Protein AF-A0A8T5U947-F1 (afdb_monomer_lite)

pLDDT: mean 89.53, std 10.46, range [55.31, 98.31]

Radius of gyration: 14.15 Å; chains: 1; bounding box: 41×26×22 Å

Sequence (59 aa):
MDEKGCVSKTLVECDVEKIMENYDWDAFGWHRVTFIGDWKEDFINGAKILGLKVVEDDK

Structure (mmCIF, N/CA/C/O backbone):
data_AF-A0A8T5U947-F1
#
_entry.id   AF-A0A8T5U947-F1
#
loop_
_atom_site.group_PDB
_atom_site.id
_atom_site.type_symbol
_atom_site.label_atom_id
_atom_site.label_alt_id
_atom_site.label_comp_id
_atom_site.label_asym_id
_atom_site.label_entity_id
_atom_site.label_seq_id
_atom_site.pdbx_PDB_ins_code
_atom_site.Cartn_x
_atom_site.Cartn_y
_atom_site.Cartn_z
_atom_site.occupancy
_atom_site.B_iso_or_equiv
_atom_site.auth_seq_id
_atom_site.auth_comp_id
_atom_site.auth_asym_id
_atom_site.auth_atom_id
_atom_site.pdbx_PDB_model_num
ATOM 1 N N . MET A 1 1 ? 21.822 3.482 -9.992 1.00 55.31 1 MET A N 1
ATOM 2 C CA . MET A 1 1 ? 21.849 4.762 -9.253 1.00 55.31 1 MET A CA 1
ATO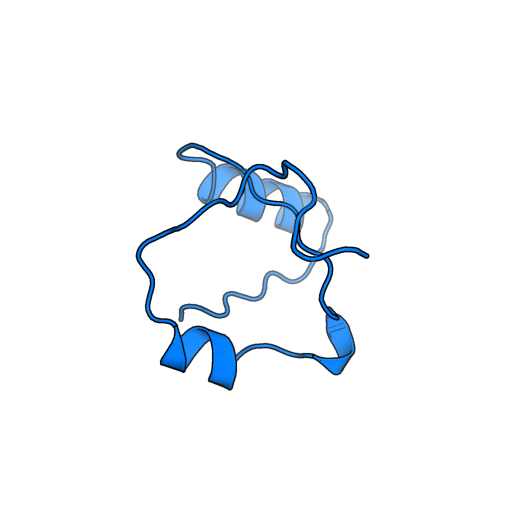M 3 C C . MET A 1 1 ? 22.956 4.667 -8.220 1.00 55.31 1 MET A C 1
ATOM 5 O O . MET A 1 1 ? 23.132 3.587 -7.679 1.00 55.31 1 MET A O 1
ATOM 9 N N . ASP A 1 2 ? 23.736 5.729 -8.021 1.00 62.62 2 ASP A N 1
ATOM 10 C CA . ASP A 1 2 ? 24.827 5.745 -7.038 1.00 62.62 2 ASP A CA 1
ATOM 11 C C . ASP A 1 2 ? 24.244 5.675 -5.614 1.00 62.62 2 ASP A C 1
ATOM 13 O O . ASP A 1 2 ? 23.396 6.495 -5.256 1.00 62.62 2 ASP A O 1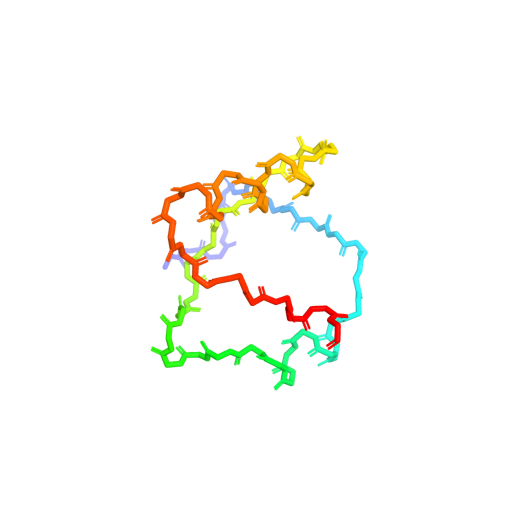
ATOM 17 N N . GLU A 1 3 ? 24.680 4.705 -4.805 1.00 59.84 3 GLU A N 1
ATOM 18 C CA . GLU A 1 3 ? 24.273 4.558 -3.397 1.00 59.84 3 GLU A CA 1
ATOM 19 C C . GLU A 1 3 ? 24.631 5.791 -2.543 1.00 59.84 3 GLU A C 1
ATOM 21 O O . GLU A 1 3 ? 24.086 5.965 -1.452 1.00 59.84 3 GLU A O 1
ATOM 26 N N . LYS A 1 4 ? 25.515 6.664 -3.053 1.00 58.84 4 LYS A N 1
ATOM 27 C CA . LYS A 1 4 ? 25.946 7.930 -2.440 1.00 58.84 4 LYS A CA 1
ATOM 28 C C . LYS A 1 4 ? 25.067 9.135 -2.783 1.00 58.84 4 LYS A C 1
ATOM 30 O O . LYS A 1 4 ? 25.383 10.249 -2.366 1.00 58.84 4 LYS A O 1
ATOM 35 N N . GLY A 1 5 ? 23.990 8.960 -3.547 1.00 60.59 5 GLY A N 1
ATOM 36 C CA . GLY A 1 5 ? 23.043 10.047 -3.785 1.00 60.59 5 GLY A CA 1
ATOM 37 C C . GLY A 1 5 ? 22.403 10.513 -2.472 1.00 60.59 5 GLY A C 1
ATOM 38 O O . GLY A 1 5 ? 21.921 9.689 -1.696 1.00 60.59 5 GLY A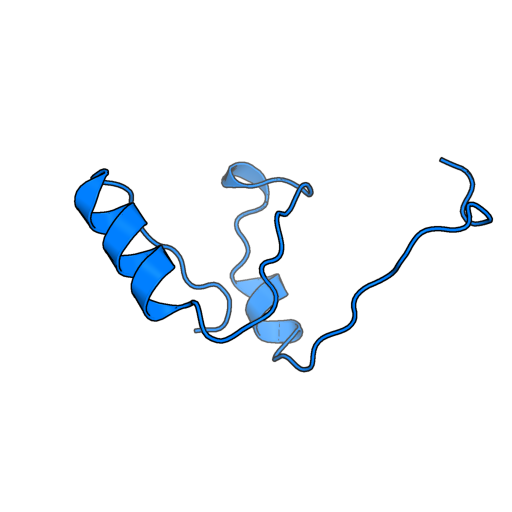 O 1
ATOM 39 N N . CYS A 1 6 ? 22.371 11.825 -2.217 1.00 70.81 6 CYS A N 1
ATOM 40 C CA . CYS A 1 6 ? 21.596 12.400 -1.113 1.00 70.81 6 CYS A CA 1
ATOM 41 C C . CYS A 1 6 ? 20.100 12.191 -1.37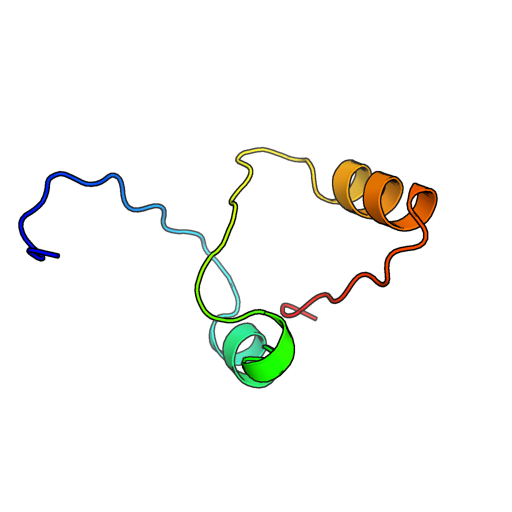6 1.00 70.81 6 CYS A C 1
ATOM 43 O O . CYS A 1 6 ? 19.446 13.031 -1.991 1.00 70.81 6 CYS A O 1
ATOM 45 N N . VAL A 1 7 ? 19.565 11.058 -0.929 1.00 77.31 7 VAL A N 1
ATOM 46 C CA . VAL A 1 7 ? 18.139 10.738 -1.000 1.00 77.31 7 VAL A CA 1
ATOM 47 C C . VAL A 1 7 ? 17.574 10.590 0.403 1.00 77.31 7 VAL A C 1
ATOM 49 O O . VAL A 1 7 ? 18.192 9.980 1.278 1.00 77.31 7 VAL A O 1
ATOM 52 N N . SER A 1 8 ? 16.383 11.142 0.616 1.00 82.25 8 SER A N 1
ATOM 53 C CA . SER A 1 8 ? 15.627 10.912 1.842 1.00 82.25 8 SER A CA 1
ATOM 54 C C . SER A 1 8 ? 15.214 9.445 1.900 1.00 82.25 8 SER A C 1
ATOM 56 O O . SER A 1 8 ? 14.552 8.947 0.990 1.00 82.25 8 SER A O 1
ATOM 58 N N . LYS A 1 9 ? 15.615 8.751 2.967 1.00 83.12 9 LYS A N 1
ATOM 59 C CA . LYS A 1 9 ? 15.192 7.379 3.254 1.00 83.12 9 LYS A CA 1
ATOM 60 C C . LYS A 1 9 ? 14.190 7.419 4.399 1.00 83.12 9 LYS A C 1
ATOM 62 O O . LYS A 1 9 ? 14.499 7.954 5.461 1.00 83.12 9 LYS A O 1
ATOM 67 N N . THR A 1 10 ? 13.006 6.861 4.181 1.00 85.44 10 THR A N 1
ATOM 68 C CA . THR A 1 10 ? 11.978 6.728 5.218 1.00 85.44 10 THR A CA 1
ATOM 69 C C . THR A 1 10 ? 12.099 5.356 5.863 1.00 85.44 10 THR A C 1
ATOM 71 O O . THR A 1 10 ? 12.168 4.350 5.159 1.00 85.44 10 THR A O 1
ATOM 74 N N . LEU A 1 11 ? 12.134 5.321 7.194 1.00 88.56 11 LEU A N 1
ATOM 75 C CA . LEU A 1 11 ? 12.085 4.095 7.985 1.00 88.56 11 LEU A CA 1
ATOM 76 C C . LEU A 1 11 ? 10.792 4.097 8.798 1.00 88.56 11 LEU A C 1
ATOM 78 O O . LEU A 1 11 ? 10.388 5.141 9.310 1.00 88.56 11 LEU A O 1
ATOM 82 N N . VAL A 1 12 ? 10.163 2.932 8.904 1.00 88.75 12 VAL A N 1
ATOM 83 C CA . VAL A 1 12 ? 8.927 2.717 9.661 1.00 88.75 12 VAL A CA 1
ATOM 84 C C . VAL A 1 12 ? 9.057 1.434 10.472 1.00 88.75 12 VAL A C 1
ATOM 86 O O . VAL A 1 12 ? 9.682 0.474 10.021 1.00 88.75 12 VAL A O 1
ATOM 89 N N . GLU A 1 13 ? 8.488 1.426 11.672 1.00 92.56 13 GLU A N 1
ATOM 90 C CA . GLU A 1 13 ? 8.336 0.206 12.462 1.00 92.56 13 GLU A CA 1
ATOM 91 C C . GLU A 1 13 ? 7.197 -0.631 11.869 1.00 92.56 13 GLU A C 1
ATOM 93 O O . GLU A 1 13 ? 6.109 -0.112 11.619 1.00 92.56 13 GLU A O 1
ATOM 98 N N . CYS A 1 14 ? 7.466 -1.905 11.584 1.00 91.44 14 CYS A N 1
ATOM 99 C CA . CYS A 1 14 ? 6.507 -2.833 10.990 1.00 91.44 14 CYS A CA 1
ATOM 100 C C . CYS A 1 14 ? 6.951 -4.290 11.189 1.00 91.44 14 CYS A C 1
ATOM 102 O O . CYS A 1 14 ? 8.114 -4.556 11.503 1.00 91.44 14 CYS A O 1
ATOM 104 N N . ASP A 1 15 ? 6.027 -5.226 10.970 1.00 95.38 15 ASP A N 1
ATOM 105 C CA . ASP A 1 15 ? 6.322 -6.658 10.886 1.00 95.38 15 ASP A CA 1
ATOM 106 C C . ASP A 1 15 ? 6.863 -6.992 9.486 1.00 95.38 15 ASP A C 1
ATOM 108 O O . ASP A 1 15 ? 6.123 -7.293 8.548 1.00 95.38 15 ASP A O 1
ATOM 112 N N . VAL A 1 16 ? 8.180 -6.840 9.326 1.00 94.19 16 VAL A N 1
ATOM 113 C CA . VAL A 1 16 ? 8.855 -6.992 8.029 1.00 94.19 16 VAL A CA 1
ATOM 114 C C . VAL A 1 16 ? 8.752 -8.420 7.497 1.00 94.19 16 VAL A C 1
ATOM 116 O O . VAL A 1 16 ? 8.614 -8.594 6.290 1.00 94.19 16 VAL A O 1
ATOM 119 N N . GLU A 1 17 ? 8.827 -9.427 8.369 1.00 94.75 17 GLU A N 1
ATOM 120 C CA . GLU A 1 17 ? 8.769 -10.839 7.972 1.00 94.75 17 GLU A CA 1
ATOM 121 C C . GLU A 1 17 ? 7.444 -11.129 7.272 1.00 94.75 17 GLU A C 1
ATOM 123 O O . GLU A 1 17 ? 7.425 -11.566 6.121 1.00 94.75 17 GLU A O 1
ATOM 128 N N . LYS A 1 18 ? 6.344 -10.729 7.906 1.00 95.75 18 LYS A N 1
ATOM 129 C CA . LYS A 1 18 ? 5.000 -10.921 7.379 1.00 95.75 18 LYS A CA 1
ATOM 130 C C . LYS A 1 18 ? 4.740 -10.184 6.066 1.00 95.75 18 LYS A C 1
ATOM 132 O O . LYS A 1 18 ? 4.190 -10.765 5.133 1.00 95.75 18 LYS A O 1
ATOM 137 N N . ILE A 1 19 ? 5.196 -8.932 5.961 1.00 94.38 19 ILE A N 1
ATOM 138 C CA . ILE A 1 19 ? 5.103 -8.164 4.710 1.00 94.38 19 ILE A CA 1
ATOM 139 C C . ILE A 1 19 ? 5.831 -8.905 3.588 1.00 94.38 19 ILE A C 1
ATOM 141 O O . ILE A 1 19 ? 5.288 -9.052 2.499 1.00 94.38 19 ILE A O 1
ATOM 145 N N . MET A 1 20 ? 7.045 -9.400 3.840 1.00 92.62 20 MET A N 1
ATOM 146 C CA . MET A 1 20 ? 7.840 -10.089 2.821 1.00 92.62 20 MET A CA 1
ATOM 147 C C . MET A 1 20 ? 7.228 -11.424 2.378 1.00 92.62 20 MET A C 1
ATOM 149 O O . MET A 1 20 ? 7.380 -11.783 1.211 1.00 92.62 20 MET A O 1
ATOM 153 N N . GLU A 1 21 ? 6.540 -12.141 3.269 1.00 94.75 21 GLU A N 1
ATOM 154 C CA . GLU A 1 21 ? 5.824 -13.383 2.945 1.00 94.75 21 GLU A CA 1
ATOM 155 C C . GLU A 1 21 ? 4.552 -13.136 2.124 1.00 94.75 21 GLU A C 1
ATOM 157 O O . GLU A 1 21 ? 4.255 -13.891 1.197 1.00 94.75 21 GLU A O 1
ATOM 162 N N . ASN A 1 22 ? 3.814 -12.071 2.444 1.00 95.12 22 ASN A N 1
ATOM 163 C CA . ASN A 1 22 ? 2.529 -11.756 1.820 1.00 95.12 22 ASN A CA 1
ATOM 164 C C . ASN A 1 22 ? 2.647 -10.932 0.526 1.00 95.12 22 ASN A C 1
ATOM 166 O O . ASN A 1 22 ? 1.671 -10.828 -0.224 1.00 95.12 22 ASN A O 1
ATOM 170 N N . TYR A 1 23 ? 3.797 -10.303 0.268 1.00 94.44 23 TYR A N 1
ATOM 171 C CA . TYR A 1 23 ? 3.951 -9.385 -0.857 1.00 94.44 23 TYR A CA 1
ATOM 172 C C . TYR A 1 23 ? 3.953 -10.102 -2.214 1.00 94.44 23 TYR A C 1
ATOM 174 O O . TYR A 1 23 ? 4.848 -10.888 -2.532 1.00 94.44 23 TYR A O 1
ATOM 182 N N . ASP A 1 24 ? 2.978 -9.767 -3.061 1.00 94.44 24 ASP A N 1
ATOM 183 C CA . ASP A 1 24 ? 2.891 -10.264 -4.436 1.00 94.44 24 ASP A CA 1
ATOM 184 C C . ASP A 1 24 ? 3.819 -9.462 -5.367 1.00 94.44 24 ASP A C 1
ATOM 186 O O . ASP A 1 24 ? 3.469 -8.404 -5.905 1.00 94.44 24 ASP A O 1
ATOM 190 N N . TRP A 1 25 ? 5.038 -9.974 -5.543 1.00 92.88 25 TRP A N 1
ATOM 191 C CA . TRP A 1 25 ? 6.064 -9.357 -6.386 1.00 92.88 25 TRP A CA 1
ATOM 192 C C . TRP A 1 25 ? 5.682 -9.282 -7.865 1.00 92.88 25 TRP A C 1
ATOM 194 O O . TRP A 1 25 ? 6.092 -8.332 -8.538 1.00 92.88 25 TRP A O 1
ATOM 204 N N . ASP A 1 26 ? 4.896 -10.240 -8.359 1.00 94.62 26 ASP A N 1
ATOM 205 C CA . ASP A 1 26 ? 4.476 -10.286 -9.759 1.00 94.62 26 ASP A CA 1
ATOM 206 C C . ASP A 1 26 ? 3.412 -9.217 -10.044 1.00 94.62 26 ASP A C 1
ATOM 208 O O . ASP A 1 26 ? 3.427 -8.589 -11.105 1.00 94.62 26 ASP A O 1
ATOM 212 N N . ALA A 1 27 ? 2.517 -8.963 -9.084 1.00 93.56 27 ALA A N 1
ATOM 213 C CA . ALA A 1 27 ? 1.476 -7.949 -9.214 1.00 93.56 27 ALA A CA 1
ATOM 214 C C . ALA A 1 27 ? 1.978 -6.510 -8.991 1.00 93.56 27 ALA A C 1
ATOM 216 O O . ALA A 1 27 ? 1.526 -5.599 -9.691 1.00 93.56 27 ALA A O 1
ATOM 217 N N . PHE A 1 28 ? 2.871 -6.275 -8.019 1.00 91.81 28 PHE A N 1
ATOM 218 C CA . PHE A 1 28 ? 3.158 -4.917 -7.522 1.00 91.81 28 PHE A CA 1
ATOM 219 C C . PHE A 1 28 ? 4.580 -4.394 -7.796 1.00 91.81 28 PHE A C 1
ATOM 221 O O . PHE A 1 28 ? 4.784 -3.177 -7.843 1.00 91.81 28 PHE A O 1
ATOM 228 N N . GLY A 1 29 ? 5.565 -5.264 -8.041 1.00 93.19 29 GLY A N 1
ATOM 229 C CA . GLY A 1 29 ? 6.948 -4.849 -8.298 1.00 93.19 29 GLY A CA 1
ATOM 230 C C . GLY A 1 29 ? 7.604 -4.109 -7.120 1.00 93.19 29 GLY A C 1
ATOM 231 O O . GLY A 1 29 ? 7.320 -4.376 -5.965 1.00 93.19 29 GLY A O 1
ATOM 232 N N . TRP A 1 30 ? 8.543 -3.195 -7.387 1.00 90.44 30 TRP A N 1
ATOM 233 C CA . TRP A 1 30 ? 9.360 -2.557 -6.333 1.00 90.44 30 TRP A CA 1
ATOM 234 C C . TRP A 1 30 ? 9.024 -1.081 -6.060 1.00 90.44 30 TRP A C 1
ATOM 236 O O . TRP A 1 30 ? 9.454 -0.519 -5.048 1.00 90.44 30 TRP A O 1
ATOM 246 N N . HIS A 1 31 ? 8.286 -0.427 -6.962 1.00 90.94 31 HIS A N 1
ATOM 247 C CA . HIS A 1 31 ? 7.923 0.984 -6.832 1.00 90.94 31 HIS A CA 1
ATOM 248 C C . HIS A 1 31 ? 6.765 1.157 -5.846 1.00 90.94 31 HIS A C 1
ATOM 250 O O . HIS A 1 31 ? 5.705 0.562 -6.013 1.00 90.94 31 HIS A O 1
ATOM 256 N N . ARG A 1 32 ? 6.950 2.018 -4.840 1.00 89.19 32 ARG A N 1
ATOM 257 C CA . ARG A 1 32 ? 5.966 2.266 -3.777 1.00 89.19 32 ARG A CA 1
ATOM 258 C C . ARG A 1 32 ? 5.709 3.757 -3.599 1.00 89.19 32 ARG A C 1
ATOM 260 O O . ARG A 1 32 ? 6.607 4.574 -3.800 1.00 89.19 32 ARG A O 1
ATOM 267 N N . VAL A 1 33 ? 4.487 4.091 -3.191 1.00 91.25 33 VAL A N 1
ATOM 268 C CA . VAL A 1 33 ? 4.085 5.440 -2.777 1.00 91.25 33 VAL A CA 1
ATOM 269 C C . VAL A 1 33 ? 3.765 5.390 -1.290 1.00 91.25 33 VAL A C 1
ATOM 271 O O . VAL A 1 33 ? 2.910 4.616 -0.869 1.00 91.25 33 VAL A O 1
ATOM 274 N N . THR A 1 34 ? 4.453 6.211 -0.504 1.00 90.25 34 THR A N 1
ATOM 275 C CA . THR A 1 34 ? 4.278 6.270 0.950 1.00 90.25 34 THR A CA 1
ATOM 276 C C . THR A 1 34 ? 3.549 7.551 1.330 1.00 90.25 34 THR A C 1
ATOM 278 O O . THR A 1 34 ? 3.964 8.641 0.936 1.00 90.25 34 THR A O 1
ATOM 281 N N . PHE A 1 35 ? 2.500 7.425 2.139 1.00 90.69 35 PHE A N 1
ATOM 282 C CA . PHE A 1 35 ? 1.794 8.550 2.752 1.00 90.69 35 PHE A CA 1
ATOM 283 C C . PHE A 1 35 ? 2.220 8.675 4.218 1.00 90.69 35 PHE A C 1
ATOM 285 O O . PHE A 1 35 ? 2.293 7.674 4.926 1.00 90.69 35 PHE A O 1
ATOM 292 N N . ILE A 1 36 ? 2.514 9.894 4.678 1.00 91.19 36 ILE A N 1
ATOM 293 C CA . ILE A 1 36 ? 2.861 10.173 6.080 1.00 91.19 36 ILE A CA 1
ATOM 294 C C . ILE A 1 36 ? 1.630 10.773 6.770 1.00 91.19 36 ILE A C 1
ATOM 296 O O . ILE A 1 36 ? 1.142 11.827 6.356 1.00 91.19 36 ILE A O 1
ATOM 300 N N . GLY A 1 37 ? 1.139 10.105 7.815 1.00 90.81 37 GLY A N 1
ATOM 301 C CA . GLY A 1 37 ? -0.040 10.503 8.591 1.00 90.81 37 GLY A CA 1
ATOM 302 C C . GLY A 1 37 ? -1.059 9.372 8.740 1.00 90.81 37 GLY A C 1
ATOM 303 O O . GLY A 1 37 ? -0.832 8.260 8.264 1.00 90.81 37 GLY A O 1
ATOM 304 N N . ASP A 1 38 ? -2.175 9.663 9.404 1.00 94.56 38 ASP A N 1
ATOM 305 C CA . ASP A 1 38 ? -3.246 8.695 9.656 1.00 94.56 38 ASP A CA 1
ATOM 306 C C . ASP A 1 38 ? -4.260 8.685 8.504 1.00 94.56 38 ASP A C 1
ATOM 308 O O . ASP A 1 38 ? -5.287 9.355 8.542 1.00 94.56 38 ASP A O 1
ATOM 312 N N . TRP A 1 39 ? -3.906 7.984 7.425 1.00 95.69 39 TRP A N 1
ATOM 313 C CA . TRP A 1 39 ? -4.662 7.991 6.162 1.00 95.69 39 TRP A CA 1
ATOM 314 C C . TRP A 1 39 ? -5.202 6.616 5.753 1.00 95.69 39 TRP A C 1
ATOM 316 O O . TRP A 1 39 ? -5.780 6.481 4.674 1.00 95.69 39 TRP A O 1
ATOM 326 N N . LYS A 1 40 ? -4.990 5.570 6.567 1.00 92.88 40 LYS A N 1
ATOM 327 C CA . LYS A 1 40 ? -5.279 4.178 6.172 1.00 92.88 40 LYS A CA 1
ATOM 328 C C . LYS A 1 40 ? -6.754 3.987 5.810 1.00 92.88 40 LYS A C 1
ATOM 330 O O . LYS A 1 40 ? -7.053 3.409 4.766 1.00 92.88 40 LYS A O 1
ATOM 335 N N . GLU A 1 41 ? -7.667 4.484 6.642 1.00 96.44 41 GLU A N 1
ATOM 336 C CA . GLU A 1 41 ? -9.108 4.332 6.418 1.00 96.44 41 GLU A CA 1
ATOM 337 C C . GLU A 1 41 ? -9.578 5.074 5.160 1.00 96.44 41 GLU A C 1
ATOM 339 O O . GLU A 1 41 ? -10.236 4.476 4.304 1.00 96.44 41 GLU A O 1
ATOM 344 N N . ASP A 1 42 ? -9.178 6.336 4.999 1.00 97.06 42 ASP A N 1
ATOM 345 C CA . ASP A 1 42 ? -9.528 7.148 3.830 1.00 97.06 42 ASP A CA 1
ATOM 346 C C . ASP A 1 42 ? -9.014 6.524 2.528 1.00 97.06 42 ASP A C 1
ATOM 348 O O . ASP A 1 42 ? -9.740 6.464 1.531 1.00 97.06 42 ASP A O 1
ATOM 352 N N . PHE A 1 43 ? -7.790 5.988 2.539 1.00 95.69 43 PHE A N 1
ATOM 353 C CA . PHE A 1 4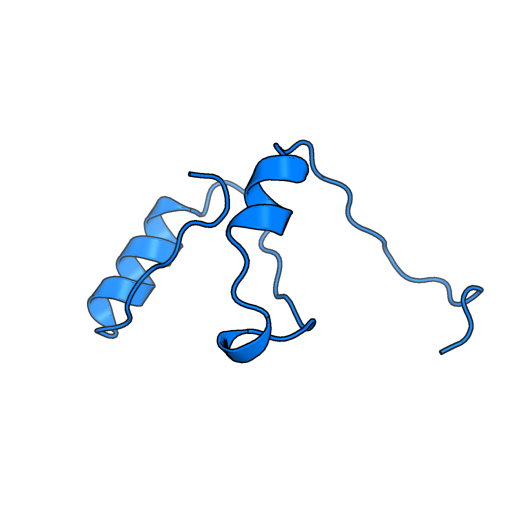3 ? -7.204 5.328 1.375 1.00 95.69 43 PHE A CA 1
ATOM 354 C C . PHE A 1 43 ? -7.961 4.045 1.000 1.00 95.69 43 PHE A C 1
ATOM 356 O O . PHE A 1 43 ? -8.278 3.823 -0.171 1.00 95.69 43 PHE A O 1
ATOM 363 N N . ILE A 1 44 ? -8.320 3.223 1.995 1.00 96.12 44 ILE A N 1
ATOM 364 C CA . ILE A 1 44 ? -9.128 2.012 1.797 1.00 96.12 44 ILE A CA 1
ATOM 365 C C . ILE A 1 44 ? -10.517 2.368 1.254 1.00 96.12 44 ILE A C 1
ATOM 367 O O . ILE A 1 44 ? -11.009 1.711 0.334 1.00 96.12 44 ILE A O 1
ATOM 371 N N . ASN A 1 45 ? -11.157 3.402 1.801 1.00 97.75 45 ASN A N 1
ATOM 372 C CA . ASN A 1 45 ? -12.467 3.859 1.346 1.00 97.75 45 ASN A CA 1
ATOM 373 C C . ASN A 1 45 ? -12.407 4.371 -0.099 1.00 97.75 45 ASN A C 1
ATOM 375 O O . ASN A 1 45 ? -13.248 3.992 -0.915 1.00 97.75 45 ASN A O 1
ATOM 379 N N . GLY A 1 46 ? -11.374 5.142 -0.448 1.00 97.75 46 GLY A N 1
ATOM 380 C CA . GLY A 1 46 ? -11.118 5.578 -1.820 1.00 97.75 46 GLY A CA 1
ATOM 381 C C . GLY A 1 46 ? -10.958 4.405 -2.791 1.00 97.75 46 GLY A C 1
ATOM 382 O O . GLY A 1 46 ? -11.635 4.360 -3.818 1.00 97.75 46 GLY A O 1
ATOM 383 N N . ALA A 1 47 ? -10.133 3.411 -2.447 1.00 97.00 47 ALA A N 1
ATOM 384 C CA . ALA A 1 47 ? -9.945 2.213 -3.268 1.00 97.00 47 ALA A CA 1
ATOM 385 C C . ALA A 1 47 ? -11.262 1.451 -3.500 1.00 97.00 47 ALA A C 1
ATOM 387 O O . ALA A 1 47 ? -11.559 1.056 -4.629 1.00 97.00 47 ALA A O 1
ATOM 388 N N . LYS A 1 48 ? -12.093 1.307 -2.458 1.00 97.56 48 LYS A N 1
ATOM 389 C CA . LYS A 1 48 ? -13.415 0.668 -2.559 1.00 97.56 48 LYS A CA 1
ATOM 390 C C . LYS A 1 48 ? -14.366 1.431 -3.479 1.00 97.56 48 LYS A C 1
ATOM 392 O O . LYS A 1 48 ? -15.042 0.803 -4.289 1.00 97.56 48 L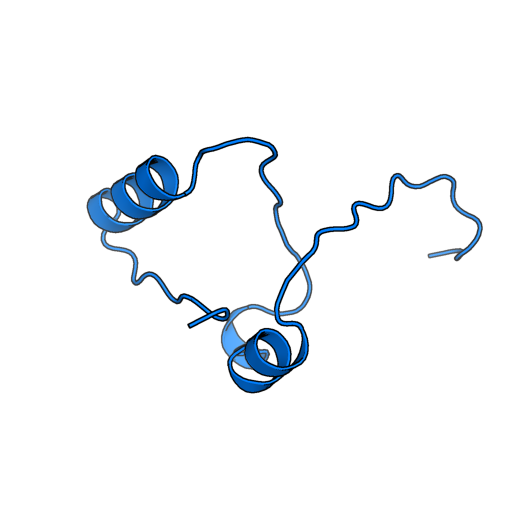YS A O 1
ATOM 397 N N . ILE A 1 49 ? -14.407 2.763 -3.386 1.00 98.31 49 ILE A N 1
ATOM 398 C CA . ILE A 1 49 ? -15.231 3.610 -4.269 1.00 98.31 49 ILE A CA 1
ATOM 399 C C . ILE A 1 49 ? -14.818 3.425 -5.734 1.00 98.31 49 ILE A C 1
ATOM 401 O O . ILE A 1 49 ? -15.672 3.387 -6.617 1.00 98.31 49 ILE A O 1
ATOM 405 N N . LEU A 1 50 ? -13.521 3.252 -5.991 1.00 98.12 50 LEU A N 1
ATOM 406 C CA . LEU A 1 50 ? -12.979 2.980 -7.323 1.00 98.12 50 LEU A CA 1
ATOM 407 C C . LEU A 1 50 ? -13.182 1.527 -7.794 1.00 98.12 50 LEU A C 1
ATOM 409 O O . LEU A 1 50 ? -12.786 1.192 -8.908 1.00 98.12 50 LEU A O 1
ATOM 413 N N . GLY A 1 51 ? -13.784 0.657 -6.975 1.00 97.81 51 GLY A N 1
ATOM 414 C CA . GLY A 1 51 ? -13.981 -0.759 -7.296 1.00 97.81 51 GLY A CA 1
ATOM 415 C C . GLY A 1 51 ? -12.692 -1.586 -7.273 1.00 97.81 51 GLY A C 1
ATOM 416 O O . GLY A 1 51 ? -12.639 -2.657 -7.876 1.00 97.81 51 GLY A O 1
ATOM 417 N N . LEU A 1 52 ? -11.646 -1.099 -6.602 1.00 96.94 52 LEU A N 1
ATOM 418 C CA . LEU A 1 52 ? -10.366 -1.791 -6.489 1.00 96.94 52 LEU A CA 1
ATOM 419 C C . LEU A 1 52 ? -10.390 -2.812 -5.347 1.00 96.94 52 LEU A C 1
ATOM 421 O O . LEU A 1 52 ? -11.007 -2.605 -4.299 1.00 96.94 52 LEU A O 1
ATOM 425 N N . LYS A 1 53 ? -9.655 -3.911 -5.534 1.00 94.44 53 LYS A N 1
ATOM 426 C CA . LYS A 1 53 ? -9.361 -4.861 -4.460 1.00 94.44 53 LYS A CA 1
ATOM 427 C C . LYS A 1 53 ? -8.241 -4.296 -3.589 1.00 94.44 53 LYS A C 1
ATOM 429 O O . LYS A 1 53 ? -7.166 -3.986 -4.093 1.00 94.44 53 LYS A O 1
ATOM 434 N N . VAL A 1 54 ? -8.484 -4.219 -2.284 1.00 94.69 54 VAL A N 1
ATOM 435 C CA . VAL A 1 54 ? -7.454 -3.887 -1.294 1.00 94.69 54 VAL A CA 1
ATOM 436 C C . VAL A 1 54 ? -6.751 -5.172 -0.861 1.00 94.69 54 VAL A C 1
ATOM 438 O O . VAL A 1 54 ? -7.411 -6.168 -0.559 1.00 94.69 54 VAL A O 1
ATOM 441 N N . VAL A 1 55 ? -5.421 -5.138 -0.847 1.00 93.88 55 VAL A N 1
ATOM 442 C CA . VAL A 1 55 ? -4.554 -6.184 -0.296 1.00 93.88 55 VAL A CA 1
ATOM 443 C C . VAL A 1 55 ? -3.785 -5.554 0.863 1.00 93.88 55 VAL A C 1
ATOM 445 O O . VAL A 1 55 ? -3.237 -4.467 0.705 1.00 93.88 55 VAL A O 1
ATOM 448 N N . GLU A 1 56 ? -3.807 -6.202 2.025 1.00 92.94 56 GLU A N 1
ATOM 449 C CA . GLU A 1 56 ? -3.047 -5.801 3.213 1.00 92.94 56 GLU A CA 1
ATOM 450 C C . GLU A 1 56 ? -1.955 -6.852 3.430 1.00 92.94 56 GLU A C 1
ATOM 452 O O . GLU A 1 56 ? -2.269 -8.010 3.689 1.00 92.94 56 GLU A O 1
ATOM 457 N N . ASP A 1 57 ? -0.694 -6.463 3.255 1.00 91.81 57 ASP A N 1
ATOM 458 C CA . ASP A 1 57 ? 0.488 -7.327 3.356 1.00 91.81 57 ASP A CA 1
ATOM 459 C C . ASP A 1 57 ? 1.004 -7.467 4.800 1.00 91.81 57 ASP A C 1
ATOM 461 O O . ASP A 1 57 ? 1.708 -8.421 5.118 1.00 91.81 57 ASP A O 1
ATOM 465 N N . ASP A 1 58 ? 0.585 -6.581 5.706 1.00 88.44 58 ASP A N 1
ATOM 466 C CA . ASP A 1 58 ? 0.883 -6.616 7.144 1.00 88.44 58 ASP A CA 1
ATOM 467 C C . ASP A 1 58 ? -0.040 -7.557 7.959 1.00 88.44 58 ASP A C 1
ATOM 469 O O . ASP A 1 58 ? 0.156 -7.751 9.167 1.00 88.44 58 ASP A O 1
ATOM 473 N N . LYS A 1 59 ? -1.059 -8.157 7.327 1.00 82.25 59 LYS A N 1
ATOM 474 C CA . LYS A 1 59 ? -2.130 -8.931 7.985 1.00 82.25 59 LYS A CA 1
ATOM 475 C C . LYS A 1 59 ? -2.106 -10.434 7.775 1.00 82.25 59 LYS A C 1
ATOM 477 O O . LYS A 1 59 ? -1.515 -10.926 6.799 1.00 82.25 59 LYS A O 1
#

Secondary structure (DSSP, 8-state):
--TTS----------HHHHHHH--HHHH-S------SS-HHHHHHHHHHTTPPP--S--

Foldseek 3Di:
DDPPDPDDDDDDDADVVQLVVQDDCVPPPDDDDDDPDDCVVVVVVVCVVVVHDDDDSRD